Protein AF-A0A3S4G3W3-F1 (afdb_monomer_lite)

Foldseek 3Di:
DVVVVVVVVVVVVCCVVCVVPPDPVVVCCVVVVVLVVLQVCLVVLLVVLVVLDVQLSVQLVVQLVVCVVVVHRSNVRSVVRSVVSCVVVPDPPD

Structure (mmCIF, N/CA/C/O backbone):
data_AF-A0A3S4G3W3-F1
#
_entry.id   AF-A0A3S4G3W3-F1
#
loop_
_atom_site.group_PDB
_atom_site.id
_atom_site.type_symbol
_atom_site.label_atom_id
_atom_site.label_alt_id
_atom_site.label_comp_id
_atom_site.label_asym_id
_atom_site.label_entity_id
_atom_site.label_seq_id
_atom_site.pdbx_PDB_ins_code
_atom_site.Cartn_x
_atom_site.Cartn_y
_atom_site.Cartn_z
_atom_site.occupancy
_atom_site.B_iso_or_equiv
_atom_site.auth_seq_id
_atom_site.auth_comp_id
_atom_site.auth_asym_id
_atom_site.auth_atom_id
_atom_site.pdbx_PDB_model_num
ATOM 1 N N . MET A 1 1 ? -18.407 -28.629 27.194 1.00 61.19 1 MET A N 1
ATOM 2 C CA . MET A 1 1 ? -19.259 -27.650 27.911 1.00 61.19 1 MET A CA 1
ATOM 3 C C . MET A 1 1 ? -18.470 -26.505 28.546 1.00 61.19 1 MET A C 1
ATOM 5 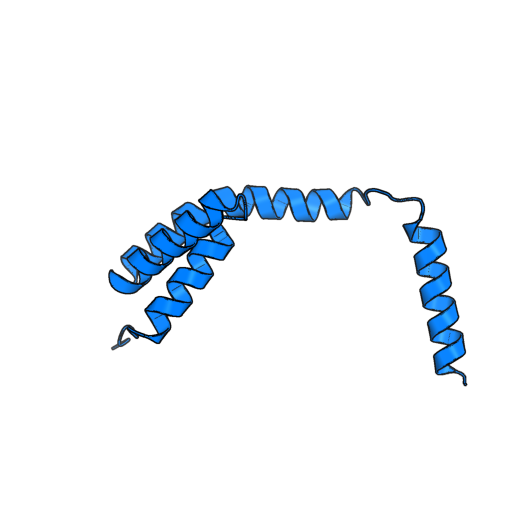O O . MET A 1 1 ? -18.878 -25.366 28.385 1.00 61.19 1 MET A O 1
ATOM 9 N N . ILE A 1 2 ? -17.313 -26.752 29.171 1.00 76.75 2 ILE A N 1
ATOM 10 C CA . ILE A 1 2 ? -16.491 -25.695 29.804 1.00 76.75 2 ILE A CA 1
ATOM 11 C C . ILE A 1 2 ? -15.980 -24.643 28.800 1.00 76.75 2 ILE A C 1
ATOM 13 O O . ILE A 1 2 ? -16.085 -23.448 29.055 1.00 76.75 2 ILE A O 1
ATOM 17 N N . GLY A 1 3 ? -15.510 -25.061 27.618 1.00 79.25 3 GLY A N 1
ATOM 18 C CA . GLY A 1 3 ? -15.024 -24.121 26.595 1.00 79.25 3 GLY A CA 1
ATOM 19 C C . GLY A 1 3 ? -16.105 -23.189 26.034 1.00 79.25 3 GLY A C 1
ATOM 20 O O . GLY A 1 3 ? -15.820 -22.042 25.710 1.00 79.25 3 GLY A O 1
ATOM 21 N N . LEU A 1 4 ? -17.359 -23.650 25.982 1.00 80.88 4 LEU A N 1
ATOM 22 C CA . LEU A 1 4 ? -18.491 -22.854 25.500 1.00 80.88 4 LEU A CA 1
ATOM 23 C C . LEU A 1 4 ? -18.889 -21.798 26.543 1.00 80.88 4 LEU A C 1
ATOM 25 O O . LEU A 1 4 ? -19.124 -20.651 26.186 1.00 80.88 4 LEU A O 1
ATOM 29 N N . ALA A 1 5 ? -18.855 -22.153 27.832 1.00 84.75 5 ALA A N 1
ATOM 30 C CA . ALA A 1 5 ? -19.085 -21.218 28.933 1.00 84.75 5 ALA A CA 1
ATOM 31 C C . ALA A 1 5 ? -18.004 -20.124 29.000 1.00 84.75 5 ALA A C 1
ATOM 33 O O . ALA A 1 5 ? -18.328 -18.941 29.082 1.00 84.75 5 ALA A O 1
ATOM 34 N N . ILE A 1 6 ? -16.727 -20.500 28.887 1.00 86.69 6 ILE A N 1
ATOM 35 C CA . ILE A 1 6 ? -15.610 -19.543 28.879 1.00 86.69 6 ILE A CA 1
ATOM 36 C C . ILE A 1 6 ? -15.675 -18.649 27.632 1.00 86.69 6 ILE A C 1
ATOM 38 O O . ILE A 1 6 ? -15.529 -17.433 27.743 1.00 86.69 6 ILE A O 1
ATOM 42 N N . GLY A 1 7 ? -15.970 -19.219 26.459 1.00 83.81 7 GLY A N 1
ATOM 43 C CA . GLY A 1 7 ? -16.166 -18.451 25.228 1.00 83.81 7 GLY A CA 1
ATOM 44 C C . GLY A 1 7 ? -17.307 -17.439 25.342 1.00 83.81 7 GLY A C 1
ATOM 45 O O . GLY A 1 7 ? -17.149 -16.288 24.938 1.00 83.81 7 GLY A O 1
ATOM 46 N N . TYR A 1 8 ? -18.425 -17.825 25.962 1.00 83.19 8 TYR A N 1
ATOM 47 C CA . TYR A 1 8 ? -19.565 -16.932 26.174 1.00 83.19 8 TYR A CA 1
ATOM 48 C C . TYR A 1 8 ? -19.227 -15.785 27.138 1.00 83.19 8 TYR A C 1
ATOM 50 O O . TYR A 1 8 ? -19.587 -14.640 26.870 1.00 83.19 8 TYR A O 1
ATOM 58 N N . ILE A 1 9 ? -18.465 -16.064 28.204 1.00 83.81 9 ILE A N 1
ATOM 59 C CA . ILE A 1 9 ? -17.969 -15.053 29.153 1.00 83.81 9 ILE A CA 1
ATOM 60 C C . ILE A 1 9 ? -17.018 -14.064 28.463 1.00 83.81 9 ILE A C 1
ATOM 62 O O . ILE A 1 9 ? -17.165 -12.856 28.641 1.00 83.81 9 ILE A O 1
ATOM 66 N N . ILE A 1 10 ? -16.084 -14.545 27.633 1.00 82.44 10 ILE A N 1
ATOM 67 C CA . ILE A 1 10 ? -15.147 -13.684 26.889 1.00 82.44 10 ILE A CA 1
ATOM 68 C C . ILE A 1 10 ? -15.898 -12.787 25.895 1.00 82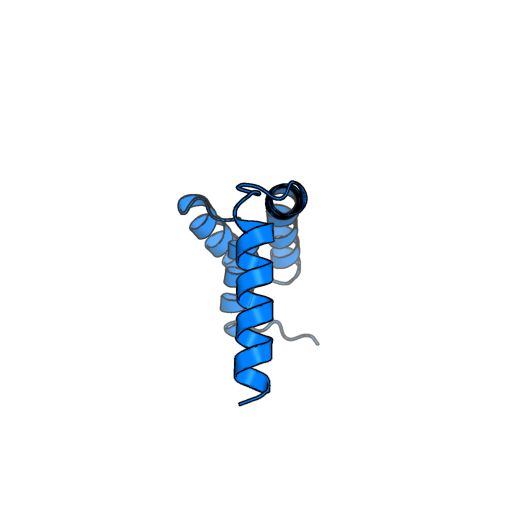.44 10 ILE A C 1
ATOM 70 O O . ILE A 1 10 ? -15.608 -11.593 25.800 1.00 82.44 10 ILE A O 1
ATOM 74 N N . ILE A 1 11 ? -16.878 -13.335 25.168 1.00 81.81 11 ILE A N 1
ATOM 75 C CA . ILE A 1 11 ? -17.685 -12.569 24.208 1.00 81.81 11 ILE A CA 1
ATOM 76 C C . ILE A 1 11 ? -18.529 -11.513 24.933 1.00 81.81 11 ILE A C 1
ATOM 78 O O . ILE A 1 11 ? -18.558 -10.368 24.486 1.00 81.81 11 ILE A O 1
ATOM 82 N N . LEU A 1 12 ? -19.164 -11.856 26.059 1.00 77.31 12 LEU A N 1
ATOM 83 C CA . LEU A 1 12 ? -19.920 -10.909 26.890 1.00 77.31 12 LEU A CA 1
ATOM 84 C C . LEU A 1 12 ? -19.033 -9.788 27.438 1.00 77.31 12 LEU A C 1
ATOM 86 O O . LEU A 1 12 ? -19.390 -8.620 27.301 1.00 77.31 12 LEU A O 1
ATOM 90 N N . ALA A 1 13 ? -17.862 -10.121 27.988 1.00 76.81 13 ALA A N 1
ATOM 91 C CA . ALA A 1 13 ? -16.902 -9.134 28.481 1.00 76.81 13 ALA A CA 1
ATOM 92 C C . ALA A 1 13 ? -16.427 -8.195 27.361 1.00 76.81 13 ALA A C 1
ATOM 94 O O . ALA A 1 13 ? -16.428 -6.977 27.539 1.00 76.81 13 ALA A O 1
ATOM 95 N N . ARG A 1 14 ? -16.115 -8.728 26.168 1.00 73.31 14 ARG A N 1
ATOM 96 C CA . ARG A 1 14 ? -15.832 -7.895 24.987 1.00 73.31 14 ARG A CA 1
ATOM 97 C C . ARG A 1 14 ? -17.010 -6.987 24.662 1.00 73.31 14 ARG A C 1
ATOM 99 O O . ARG A 1 14 ? -16.794 -5.808 24.434 1.00 73.31 14 ARG A O 1
ATOM 106 N N . LYS A 1 15 ? -18.237 -7.509 24.648 1.00 70.00 15 LYS A N 1
ATOM 107 C CA . LYS A 1 15 ? -19.431 -6.752 24.252 1.00 70.00 15 LYS A CA 1
ATOM 108 C C . LYS A 1 15 ? -19.732 -5.592 25.207 1.00 70.00 15 LYS A C 1
ATOM 110 O O . LYS A 1 15 ? -20.129 -4.536 24.737 1.00 70.00 15 LYS A O 1
ATOM 115 N N . PHE A 1 16 ? -19.502 -5.754 26.512 1.00 63.94 16 PHE A N 1
ATOM 116 C CA . PHE A 1 16 ? -19.700 -4.687 27.504 1.00 63.94 16 PHE A CA 1
ATOM 117 C C . PHE A 1 16 ? -18.565 -3.655 27.537 1.00 63.94 16 PHE A C 1
ATOM 119 O O . PHE A 1 16 ? -18.839 -2.475 27.736 1.00 63.94 16 PHE A O 1
ATOM 126 N N . THR A 1 17 ? -17.318 -4.062 27.288 1.00 64.12 17 THR A N 1
ATOM 127 C CA . THR A 1 17 ? -16.178 -3.129 27.230 1.00 64.12 17 THR A CA 1
ATOM 128 C C . THR A 1 17 ? -16.099 -2.378 25.893 1.00 64.12 17 THR A C 1
ATOM 130 O O . THR A 1 17 ? -15.685 -1.225 25.863 1.00 64.12 17 THR A O 1
ATOM 133 N N . ILE A 1 18 ? -16.506 -3.001 24.780 1.00 61.47 18 ILE A N 1
ATOM 134 C CA . ILE A 1 18 ? -16.390 -2.430 23.424 1.00 61.47 18 ILE A CA 1
ATOM 135 C C . ILE A 1 18 ? -17.609 -1.586 23.027 1.00 61.47 18 ILE A C 1
ATOM 137 O O . ILE A 1 18 ? -17.436 -0.610 22.308 1.00 61.47 18 ILE A O 1
ATOM 141 N N . ASN A 1 19 ? -18.818 -1.865 23.532 1.00 55.38 19 ASN A N 1
ATOM 142 C CA . ASN A 1 19 ? -20.019 -1.076 23.192 1.00 55.38 19 ASN A CA 1
ATOM 143 C C . ASN A 1 19 ? -20.063 0.344 23.803 1.00 55.38 19 ASN A C 1
ATOM 145 O O . ASN A 1 19 ? -21.058 1.038 23.630 1.00 55.38 19 ASN A O 1
ATOM 149 N N . GLN A 1 20 ? -19.022 0.782 24.519 1.00 50.81 20 GLN A N 1
ATOM 150 C CA . GLN A 1 20 ? -18.851 2.177 24.963 1.00 50.81 20 GLN A CA 1
ATOM 151 C C . GLN A 1 20 ? -17.725 2.914 24.220 1.00 50.81 20 GLN A C 1
ATOM 153 O O . GLN A 1 20 ? -17.373 4.034 24.577 1.00 50.81 20 GLN A O 1
ATOM 158 N N . SER A 1 21 ? -17.129 2.299 23.197 1.00 50.56 21 SER A N 1
ATOM 159 C CA . SER A 1 21 ? -15.981 2.862 22.494 1.00 50.56 21 SER A CA 1
ATOM 160 C C . SER A 1 21 ? -16.200 2.776 20.987 1.00 50.56 21 SER A C 1
ATOM 162 O O . SER A 1 21 ? -15.642 1.917 20.313 1.00 50.56 21 SER A O 1
ATOM 164 N N . ASP A 1 22 ? -16.991 3.712 20.456 1.00 56.41 22 ASP A N 1
ATOM 165 C CA . ASP A 1 22 ? -17.102 3.974 19.007 1.00 56.41 22 ASP A CA 1
ATOM 166 C C . ASP A 1 22 ? -15.779 4.444 18.375 1.00 56.41 22 ASP A C 1
ATOM 168 O O . ASP A 1 22 ? -15.649 4.549 17.162 1.00 56.41 22 ASP A O 1
ATOM 172 N N . SER A 1 23 ? -14.760 4.683 19.190 1.00 56.69 23 SER A N 1
ATOM 173 C CA . SER A 1 23 ? -13.375 4.777 18.773 1.00 56.69 23 SER A CA 1
ATOM 174 C C . SER A 1 23 ? -12.530 4.591 20.020 1.00 56.69 23 SER A C 1
ATOM 176 O O . SER A 1 23 ? -12.453 5.450 20.902 1.00 56.69 23 SER A O 1
ATOM 178 N N . THR A 1 24 ? -11.909 3.425 20.149 1.00 59.66 24 THR A N 1
ATOM 179 C CA . THR A 1 24 ? -10.761 3.315 21.040 1.00 59.66 24 THR A CA 1
ATOM 180 C C . THR A 1 24 ? -9.720 4.243 20.434 1.00 59.66 24 THR A C 1
ATOM 182 O O . THR A 1 24 ? -9.210 3.923 19.368 1.00 59.66 24 THR A O 1
ATOM 185 N N . TYR A 1 25 ? -9.406 5.371 21.076 1.00 57.16 25 TYR A N 1
ATOM 186 C CA . TYR A 1 25 ? -8.383 6.332 20.629 1.00 57.16 25 TYR A CA 1
ATOM 187 C C . TYR A 1 25 ? -7.121 5.649 20.058 1.00 57.16 25 TYR A C 1
ATOM 189 O O . TYR A 1 25 ? -6.519 6.141 19.113 1.00 57.16 25 TYR A O 1
ATOM 197 N N . GLY A 1 26 ? -6.741 4.477 20.582 1.00 61.97 26 GLY A N 1
ATOM 198 C CA . GLY A 1 26 ? -5.651 3.658 20.046 1.00 61.97 26 GLY A CA 1
ATOM 199 C C . GLY A 1 26 ? -5.882 3.057 18.649 1.00 61.97 26 GLY A C 1
ATOM 200 O O . GLY A 1 26 ? -4.943 3.023 17.864 1.00 61.97 26 GLY A O 1
ATOM 201 N N . ALA A 1 27 ? -7.089 2.603 18.306 1.00 67.19 27 ALA A N 1
ATOM 202 C CA . ALA A 1 27 ? -7.405 2.001 17.006 1.00 67.19 27 ALA A CA 1
ATOM 203 C C . ALA A 1 27 ? -7.429 3.041 15.873 1.00 67.19 27 ALA A C 1
ATOM 205 O O . ALA A 1 27 ? -6.854 2.792 14.813 1.00 67.19 27 ALA A O 1
ATOM 206 N N . ASP A 1 28 ? -7.998 4.225 16.116 1.00 63.72 28 ASP A N 1
ATOM 207 C CA . ASP A 1 28 ? -7.974 5.330 15.147 1.00 63.72 28 ASP A CA 1
ATOM 208 C C . ASP A 1 28 ? -6.574 5.932 14.999 1.00 63.72 28 ASP A C 1
ATOM 210 O O . ASP A 1 28 ? -6.159 6.262 13.888 1.00 63.72 28 ASP A O 1
ATOM 214 N N . VAL A 1 29 ? -5.792 5.998 16.084 1.00 65.38 29 VAL A N 1
ATOM 215 C CA . VAL A 1 29 ? -4.373 6.377 16.012 1.00 65.38 29 VAL A CA 1
ATOM 216 C C . VAL A 1 29 ? -3.563 5.327 15.245 1.00 65.38 29 VAL A C 1
ATOM 218 O O . VAL A 1 29 ? -2.746 5.697 14.407 1.00 65.38 29 VAL A O 1
ATOM 221 N N . MET A 1 30 ? -3.803 4.028 15.447 1.00 69.94 30 MET A N 1
ATOM 222 C CA . MET A 1 30 ? -3.127 2.959 14.695 1.00 69.94 30 MET A CA 1
ATOM 223 C C . MET A 1 30 ? -3.496 2.974 13.205 1.00 69.94 30 MET A C 1
ATOM 225 O O . MET A 1 30 ? -2.612 2.869 12.351 1.00 69.94 30 MET A O 1
ATOM 229 N N . MET A 1 31 ? -4.778 3.149 12.874 1.00 70.31 31 MET A N 1
ATOM 230 C CA . MET A 1 31 ? -5.238 3.196 11.483 1.00 70.31 31 MET A CA 1
ATOM 231 C C . MET A 1 31 ? -4.800 4.496 10.785 1.00 70.31 31 MET A C 1
ATOM 233 O O . MET A 1 31 ? -4.349 4.468 9.636 1.00 70.31 31 MET A O 1
ATOM 237 N N . GLY A 1 32 ? -4.854 5.631 11.489 1.00 71.81 32 GLY A N 1
ATOM 238 C CA . GLY A 1 32 ? -4.451 6.947 10.994 1.00 71.81 32 GLY A CA 1
ATOM 239 C C . GLY A 1 32 ? -2.937 7.099 10.822 1.00 71.81 32 GLY A C 1
ATOM 240 O O . GLY A 1 32 ? -2.483 7.583 9.781 1.00 71.81 32 GLY A O 1
ATOM 241 N N . ALA A 1 33 ? -2.138 6.628 11.785 1.00 74.69 33 ALA A N 1
ATOM 242 C CA . ALA A 1 33 ? -0.678 6.633 11.687 1.00 74.69 33 ALA A CA 1
ATOM 243 C C . ALA A 1 33 ? -0.187 5.701 10.572 1.00 74.69 33 ALA A C 1
ATOM 245 O O . ALA A 1 33 ? 0.689 6.083 9.794 1.00 74.69 33 ALA A O 1
ATOM 246 N N . GLY A 1 34 ? -0.789 4.513 10.436 1.00 73.38 34 GLY A N 1
ATOM 247 C CA . GLY A 1 34 ? -0.487 3.570 9.357 1.00 73.38 34 GLY A CA 1
ATOM 248 C C . GLY A 1 34 ? -0.806 4.130 7.967 1.00 73.38 34 GLY A C 1
ATOM 249 O O . GLY A 1 34 ? 0.014 4.038 7.058 1.00 73.38 34 GLY A O 1
ATOM 250 N N . ASN A 1 35 ? -1.956 4.787 7.794 1.00 78.81 35 ASN A N 1
ATOM 251 C CA . ASN A 1 35 ? -2.311 5.390 6.507 1.00 78.81 35 ASN A CA 1
ATOM 252 C C . ASN A 1 35 ? -1.435 6.613 6.174 1.00 78.81 35 ASN A C 1
ATOM 254 O O . ASN A 1 35 ? -1.000 6.779 5.035 1.00 78.81 35 ASN A O 1
ATOM 258 N N . THR A 1 36 ? -1.126 7.451 7.167 1.00 78.31 36 THR A N 1
ATOM 259 C CA . THR A 1 36 ? -0.274 8.640 6.982 1.00 78.31 36 THR A CA 1
ATOM 260 C C . THR A 1 36 ? 1.168 8.249 6.658 1.00 78.31 36 THR A C 1
ATOM 262 O O . THR A 1 36 ? 1.739 8.750 5.690 1.00 78.31 36 THR A O 1
ATOM 265 N N . SER A 1 37 ? 1.734 7.296 7.405 1.00 73.81 37 SER A N 1
ATOM 266 C CA . SER A 1 37 ? 3.058 6.733 7.108 1.00 73.81 37 SER A CA 1
ATOM 267 C C . SER A 1 37 ? 3.073 5.997 5.769 1.00 73.81 37 SER A C 1
ATOM 269 O O . SER A 1 37 ? 4.004 6.176 4.986 1.00 73.81 37 SER A O 1
ATOM 271 N N . GLY A 1 38 ? 2.011 5.262 5.434 1.00 78.69 38 GLY A N 1
ATOM 272 C CA . GLY A 1 38 ? 1.855 4.617 4.135 1.00 78.69 38 GLY A CA 1
ATOM 273 C C . GLY A 1 38 ? 1.948 5.607 2.970 1.00 78.69 38 GLY A C 1
ATOM 274 O 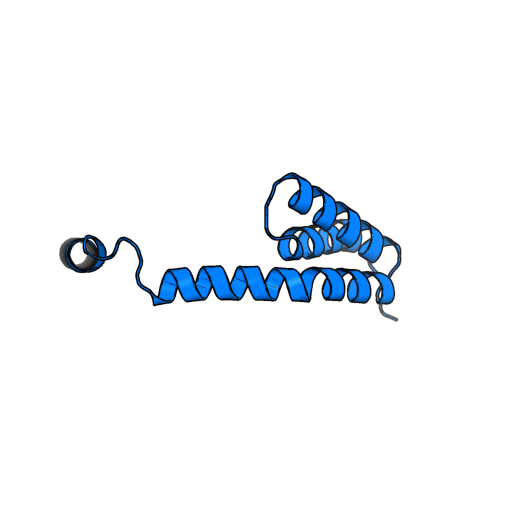O . GLY A 1 38 ? 2.673 5.356 2.006 1.00 78.69 38 GLY A O 1
ATOM 275 N N . ARG A 1 39 ? 1.301 6.772 3.063 1.00 80.94 39 ARG A N 1
ATOM 276 C CA . ARG A 1 39 ? 1.380 7.810 2.016 1.00 80.94 39 ARG A CA 1
ATOM 277 C C . ARG A 1 39 ? 2.793 8.367 1.825 1.00 80.94 39 ARG A C 1
ATOM 279 O O . ARG A 1 39 ? 3.135 8.724 0.703 1.00 80.94 39 ARG A O 1
ATOM 286 N N . PHE A 1 40 ? 3.610 8.398 2.877 1.00 82.31 40 PHE A N 1
ATOM 287 C CA . PHE A 1 40 ? 5.022 8.777 2.783 1.00 82.31 40 PHE A CA 1
ATOM 288 C C . PHE A 1 40 ? 5.892 7.651 2.203 1.00 82.31 40 PHE A C 1
ATOM 290 O O . PHE A 1 40 ? 6.759 7.892 1.366 1.00 82.31 40 PHE A O 1
ATOM 297 N N . LEU A 1 41 ? 5.631 6.406 2.605 1.00 84.19 41 LEU A N 1
ATOM 298 C CA . LEU A 1 41 ? 6.389 5.238 2.154 1.00 84.19 41 LEU A CA 1
ATOM 299 C C . LEU A 1 41 ? 6.032 4.799 0.727 1.00 84.19 41 LEU A C 1
ATOM 301 O O . LEU A 1 41 ? 6.876 4.232 0.045 1.00 84.19 41 LEU A O 1
ATOM 305 N N . GLY A 1 42 ? 4.817 5.071 0.243 1.00 86.38 42 GLY A N 1
ATOM 306 C CA . GLY A 1 42 ? 4.354 4.674 -1.092 1.00 86.38 42 GLY A CA 1
ATOM 307 C C . GLY A 1 42 ? 5.295 5.119 -2.223 1.00 86.38 42 GLY A C 1
ATOM 308 O O . GLY A 1 42 ? 5.772 4.261 -2.967 1.00 86.38 42 GLY A O 1
ATOM 309 N N . PRO A 1 43 ? 5.635 6.418 -2.332 1.00 87.94 43 PRO A N 1
ATOM 310 C CA . PRO A 1 43 ? 6.608 6.905 -3.311 1.00 87.94 43 PRO A CA 1
ATOM 311 C C . PRO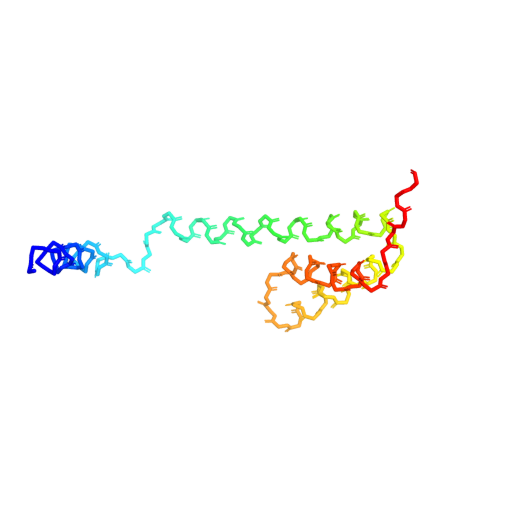 A 1 43 ? 8.000 6.277 -3.156 1.00 87.94 43 PRO A C 1
ATOM 313 O O . PRO A 1 43 ? 8.645 5.960 -4.153 1.00 87.94 43 PRO A O 1
ATOM 316 N N . LEU A 1 44 ? 8.452 6.044 -1.920 1.00 89.19 44 LEU A N 1
ATOM 317 C CA . LEU A 1 44 ? 9.752 5.422 -1.651 1.00 89.19 44 LEU A CA 1
ATOM 318 C C . LEU A 1 44 ? 9.797 3.956 -2.101 1.00 89.19 44 LEU A C 1
ATOM 320 O O . LEU A 1 44 ? 10.808 3.516 -2.641 1.00 89.19 44 LEU A O 1
ATOM 324 N N . ILE A 1 45 ? 8.701 3.211 -1.935 1.00 89.00 45 ILE A N 1
ATOM 325 C CA . ILE A 1 45 ? 8.583 1.827 -2.418 1.00 89.00 45 ILE A CA 1
ATOM 326 C C . ILE A 1 45 ? 8.655 1.781 -3.941 1.00 89.00 45 ILE A C 1
ATOM 328 O O . ILE A 1 45 ? 9.342 0.924 -4.483 1.00 89.00 45 ILE A O 1
ATOM 332 N N . ILE A 1 46 ? 7.992 2.712 -4.628 1.00 89.75 46 ILE A N 1
ATOM 333 C CA . ILE A 1 46 ? 8.018 2.791 -6.092 1.00 89.75 46 ILE A CA 1
ATOM 334 C C . ILE A 1 46 ? 9.438 3.081 -6.601 1.00 89.75 46 ILE A C 1
ATOM 336 O O . ILE A 1 46 ? 9.913 2.433 -7.533 1.00 89.75 46 ILE A O 1
ATOM 340 N N . LEU A 1 47 ? 10.139 4.026 -5.967 1.00 89.94 47 LEU A N 1
ATOM 341 C CA . LEU A 1 47 ? 11.532 4.336 -6.297 1.00 89.94 47 LEU A CA 1
ATOM 342 C C . LEU A 1 47 ? 12.448 3.134 -6.036 1.00 89.94 47 LEU A C 1
ATOM 344 O O . LEU A 1 47 ? 13.223 2.759 -6.911 1.00 89.94 47 LEU A O 1
ATOM 348 N N . SER A 1 48 ? 12.304 2.484 -4.880 1.00 86.56 48 SER A N 1
ATOM 349 C CA . SER A 1 48 ? 13.054 1.271 -4.536 1.00 86.56 48 SER A CA 1
ATOM 350 C C . SER A 1 48 ? 12.798 0.136 -5.540 1.00 86.56 48 SER A C 1
ATOM 352 O O . SER A 1 48 ? 13.737 -0.474 -6.054 1.00 86.56 48 SER A O 1
ATOM 354 N N . ALA A 1 49 ? 11.540 -0.083 -5.931 1.00 88.50 49 ALA A N 1
ATOM 355 C CA . ALA A 1 49 ? 11.153 -1.068 -6.937 1.00 88.50 49 ALA A CA 1
ATOM 356 C C . ALA A 1 49 ? 11.766 -0.775 -8.316 1.00 88.50 49 ALA A C 1
ATOM 358 O O . ALA A 1 49 ? 12.252 -1.696 -8.969 1.00 88.50 49 ALA A O 1
ATOM 359 N N . MET A 1 50 ? 11.801 0.496 -8.736 1.00 89.06 50 MET A N 1
ATOM 360 C CA . MET A 1 50 ? 12.468 0.907 -9.977 1.00 89.06 50 MET A CA 1
ATOM 361 C C . MET A 1 50 ? 13.981 0.671 -9.939 1.00 89.06 50 MET A C 1
ATOM 363 O O . MET A 1 50 ? 14.545 0.266 -10.953 1.00 89.06 50 MET A O 1
ATOM 367 N N . THR A 1 51 ? 14.634 0.882 -8.788 1.00 86.25 51 THR A N 1
ATOM 368 C CA . THR A 1 51 ? 16.069 0.572 -8.637 1.00 86.25 51 THR A CA 1
ATOM 369 C C . THR A 1 51 ? 16.356 -0.927 -8.648 1.00 86.25 51 THR A C 1
ATOM 371 O O . THR A 1 51 ? 17.422 -1.332 -9.101 1.00 86.25 51 THR A O 1
ATOM 374 N N . ALA A 1 52 ? 15.408 -1.751 -8.189 1.00 85.62 52 ALA A N 1
ATOM 375 C CA . ALA A 1 52 ? 15.545 -3.203 -8.201 1.00 85.62 52 ALA A CA 1
ATOM 376 C C . ALA A 1 52 ? 15.382 -3.777 -9.616 1.00 85.62 52 ALA A C 1
ATOM 378 O O . ALA A 1 52 ? 16.193 -4.594 -10.045 1.00 85.62 52 ALA A O 1
ATOM 379 N N . SER A 1 53 ? 14.346 -3.361 -10.352 1.00 83.50 53 SER A N 1
ATOM 380 C CA . SER A 1 53 ? 14.242 -3.611 -11.793 1.00 83.50 53 SER A CA 1
ATOM 381 C C . SER A 1 53 ? 13.133 -2.791 -12.452 1.00 83.50 53 SER A C 1
ATOM 383 O O . SER A 1 53 ? 12.103 -2.484 -11.850 1.00 83.50 53 SER A O 1
ATOM 385 N N . ILE A 1 54 ? 13.306 -2.502 -13.743 1.00 86.75 54 ILE A N 1
ATOM 386 C CA . ILE A 1 54 ? 12.333 -1.751 -14.548 1.00 86.75 54 ILE A CA 1
ATOM 387 C C . ILE A 1 54 ? 10.943 -2.429 -14.567 1.00 86.75 54 ILE A C 1
ATOM 389 O O . ILE A 1 54 ? 9.955 -1.725 -14.337 1.00 86.75 54 ILE A O 1
ATOM 393 N N . PRO A 1 55 ? 10.811 -3.763 -14.770 1.00 86.38 55 PRO A N 1
ATOM 394 C CA . PRO A 1 55 ? 9.503 -4.423 -14.777 1.00 86.38 55 PRO A CA 1
ATOM 395 C C . PRO A 1 55 ? 8.796 -4.354 -13.418 1.00 86.38 55 PRO A C 1
ATOM 397 O O . PRO A 1 55 ? 7.602 -4.068 -13.361 1.00 86.38 55 PRO A O 1
ATOM 400 N N . ILE A 1 56 ? 9.525 -4.547 -12.313 1.00 89.00 56 ILE A N 1
ATOM 401 C CA . ILE A 1 56 ? 8.958 -4.472 -10.956 1.00 89.00 56 ILE A CA 1
ATOM 402 C C . ILE A 1 56 ? 8.553 -3.031 -10.624 1.00 89.00 56 ILE A C 1
ATOM 404 O O . ILE A 1 56 ? 7.472 -2.801 -10.076 1.00 89.00 56 ILE A O 1
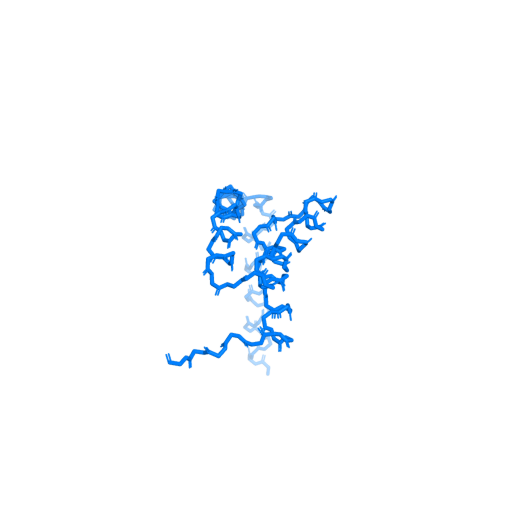ATOM 408 N N . GLY A 1 57 ? 9.377 -2.054 -11.011 1.00 90.12 57 GLY A N 1
ATOM 409 C CA . GLY A 1 57 ? 9.078 -0.630 -10.885 1.00 90.12 57 GLY A CA 1
ATOM 410 C C . GLY A 1 57 ? 7.783 -0.235 -11.594 1.00 90.12 57 GLY A C 1
ATOM 411 O O . GLY A 1 57 ? 6.915 0.387 -10.977 1.00 90.12 57 GLY A O 1
ATOM 412 N N . LEU A 1 58 ? 7.598 -0.666 -12.845 1.00 91.44 58 LEU A N 1
ATOM 413 C CA . LEU A 1 58 ? 6.353 -0.449 -13.594 1.00 91.44 58 LEU A CA 1
ATOM 414 C C . LEU A 1 58 ? 5.146 -1.096 -12.905 1.00 91.44 58 LEU A C 1
ATOM 416 O O . LEU A 1 58 ? 4.091 -0.471 -12.801 1.00 91.44 58 LEU A O 1
ATOM 420 N N . GLY A 1 59 ? 5.310 -2.306 -12.372 1.00 91.44 59 GLY A N 1
ATOM 421 C CA . GLY A 1 59 ? 4.257 -3.001 -11.628 1.00 91.44 59 GLY A CA 1
ATOM 422 C C . GLY A 1 59 ? 3.843 -2.233 -10.383 1.00 91.44 59 GLY A C 1
ATOM 423 O O . GLY A 1 59 ? 2.652 -2.040 -10.139 1.00 91.44 59 GLY A O 1
ATOM 424 N N . SER A 1 60 ? 4.823 -1.717 -9.640 1.00 92.25 60 SER A N 1
ATOM 425 C CA . SER A 1 60 ? 4.580 -0.883 -8.464 1.00 92.25 60 SER A CA 1
ATOM 426 C C . SER A 1 60 ? 3.862 0.426 -8.813 1.00 92.25 60 SER A C 1
ATOM 428 O O . SER A 1 60 ? 2.935 0.813 -8.106 1.00 92.25 60 SER A O 1
ATOM 430 N N . LEU A 1 61 ? 4.215 1.071 -9.932 1.00 92.75 61 LEU A N 1
ATOM 431 C CA . LEU A 1 61 ? 3.559 2.289 -10.411 1.00 92.75 61 LEU A CA 1
ATOM 432 C C . LEU A 1 61 ? 2.099 2.029 -10.780 1.00 92.75 61 LEU A C 1
ATOM 434 O O . LEU A 1 61 ? 1.215 2.746 -10.315 1.00 92.75 61 LEU A O 1
ATOM 438 N N . VAL A 1 62 ? 1.834 0.994 -11.579 1.00 93.75 62 VAL A N 1
ATOM 439 C CA . VAL A 1 62 ? 0.472 0.651 -12.019 1.00 93.75 62 VAL A CA 1
ATOM 440 C C . VAL A 1 62 ? -0.396 0.233 -10.832 1.00 93.75 62 VAL A C 1
ATOM 442 O O . VAL A 1 62 ? -1.526 0.703 -10.702 1.00 93.75 62 VAL A O 1
ATOM 445 N N . GLY A 1 63 ? 0.134 -0.593 -9.926 1.00 92.06 63 GLY A N 1
ATOM 446 C CA . GLY A 1 63 ? -0.581 -1.018 -8.723 1.00 92.06 63 GLY A CA 1
ATOM 447 C C . GLY A 1 63 ? -0.882 0.144 -7.772 1.00 92.06 63 GLY A C 1
ATOM 448 O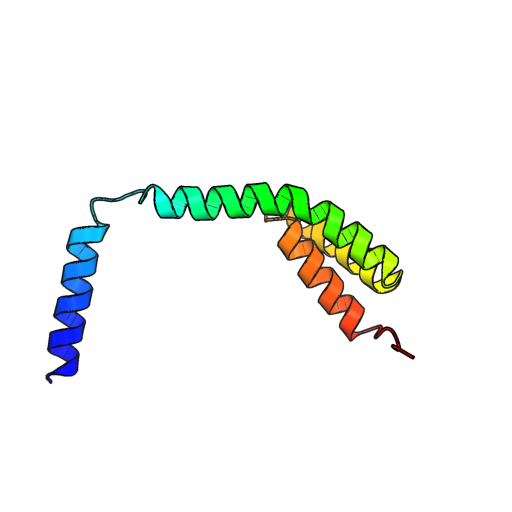 O . GLY A 1 63 ? -1.998 0.257 -7.259 1.00 92.06 63 GLY A O 1
ATOM 449 N N . ALA A 1 64 ? 0.077 1.055 -7.585 1.00 92.12 64 ALA A N 1
ATOM 450 C CA . ALA A 1 64 ? -0.110 2.286 -6.823 1.00 92.12 64 ALA A CA 1
ATOM 451 C C . ALA A 1 64 ? -1.193 3.186 -7.436 1.00 92.12 64 ALA A C 1
ATOM 453 O O . ALA A 1 64 ? -2.035 3.717 -6.711 1.00 92.12 64 ALA A O 1
ATOM 454 N N . LEU A 1 65 ? -1.197 3.329 -8.763 1.00 90.62 65 LEU A N 1
ATOM 455 C CA . LEU A 1 65 ? -2.140 4.171 -9.498 1.00 90.62 65 LEU A CA 1
ATOM 456 C C . LEU A 1 65 ? -3.566 3.599 -9.448 1.00 90.62 65 LEU A C 1
ATOM 458 O O . LEU A 1 65 ? -4.520 4.339 -9.217 1.00 90.62 65 LEU A O 1
ATOM 462 N N . LEU A 1 66 ? -3.716 2.277 -9.550 1.00 91.56 66 LEU A N 1
ATOM 463 C CA . LEU A 1 66 ? -4.999 1.592 -9.370 1.00 91.56 66 LEU A CA 1
ATOM 464 C C . LEU A 1 66 ? -5.583 1.846 -7.968 1.00 91.56 66 LEU A C 1
ATOM 466 O O . LEU A 1 66 ? -6.750 2.209 -7.820 1.00 91.56 66 LEU A O 1
ATOM 470 N N . PHE A 1 67 ? -4.754 1.709 -6.930 1.00 90.62 67 PHE A N 1
ATOM 471 C CA . PHE A 1 67 ? -5.173 1.948 -5.546 1.00 90.62 67 PHE A CA 1
ATOM 472 C C . PHE A 1 67 ? -5.433 3.430 -5.263 1.00 90.62 67 PHE A C 1
ATOM 474 O O . PHE A 1 67 ? -6.309 3.743 -4.456 1.00 90.62 67 PHE A O 1
ATOM 481 N N . TYR A 1 68 ? -4.741 4.331 -5.964 1.00 87.19 68 TYR A N 1
ATOM 482 C CA . TYR A 1 68 ? -5.011 5.765 -5.919 1.00 87.19 68 TYR A CA 1
ATOM 483 C C . TYR A 1 68 ? -6.408 6.098 -6.459 1.00 87.19 68 TYR A C 1
ATOM 485 O O . TYR A 1 68 ? -7.161 6.816 -5.800 1.00 87.19 68 TYR A O 1
ATOM 493 N N . ILE A 1 69 ? -6.794 5.522 -7.605 1.00 90.19 69 ILE A N 1
ATOM 494 C CA . ILE A 1 69 ? -8.137 5.710 -8.181 1.00 90.19 69 ILE A CA 1
ATOM 495 C C . ILE A 1 69 ? -9.213 5.178 -7.225 1.00 90.19 69 ILE A C 1
ATOM 497 O O . ILE A 1 69 ? -10.235 5.830 -7.018 1.00 90.19 69 ILE A O 1
ATOM 501 N N . TRP A 1 70 ? -8.967 4.036 -6.580 1.00 90.50 70 TRP A N 1
ATOM 502 C CA . TRP A 1 70 ? -9.895 3.453 -5.606 1.00 90.50 70 TRP A CA 1
ATOM 503 C C . TRP A 1 70 ? -9.870 4.092 -4.209 1.00 90.50 70 TRP A C 1
ATOM 505 O O . TRP A 1 70 ? -10.527 3.569 -3.308 1.00 90.50 70 TRP A O 1
ATOM 515 N N . GLN A 1 71 ? -9.157 5.207 -4.001 1.00 82.88 71 GLN A N 1
ATOM 516 C CA . GLN A 1 71 ? -9.050 5.876 -2.691 1.00 82.88 71 GLN A CA 1
ATOM 517 C C . GLN A 1 71 ? -8.574 4.920 -1.573 1.00 82.88 71 GLN A C 1
ATOM 519 O O . GLN A 1 71 ? -8.935 5.053 -0.401 1.00 82.88 71 GLN A O 1
ATOM 524 N N . LYS A 1 72 ? -7.772 3.916 -1.941 1.00 85.00 72 LYS A N 1
ATOM 525 C CA . LYS A 1 72 ? -7.158 2.931 -1.044 1.00 85.00 72 LYS A CA 1
ATOM 526 C C . LYS A 1 72 ? -5.686 3.301 -0.799 1.00 85.00 72 LYS A C 1
ATOM 528 O O . LYS A 1 72 ? -5.111 4.081 -1.558 1.00 85.00 72 LYS A O 1
ATOM 533 N N . PRO A 1 73 ? -5.043 2.772 0.259 1.00 86.06 73 PRO A N 1
ATOM 534 C CA . PRO A 1 73 ? -3.649 3.093 0.559 1.00 86.06 73 PRO A CA 1
ATOM 535 C C . PRO A 1 73 ? -2.713 2.724 -0.604 1.00 86.06 73 PRO A C 1
ATOM 537 O O . PRO A 1 73 ? -2.561 1.553 -0.953 1.00 86.06 73 PRO A O 1
ATOM 540 N N . ILE A 1 74 ? -2.051 3.741 -1.164 1.00 88.00 74 ILE A N 1
ATOM 541 C CA . ILE A 1 74 ? -1.174 3.660 -2.348 1.00 88.00 74 ILE A CA 1
ATOM 542 C C . ILE A 1 74 ? -0.030 2.656 -2.132 1.00 88.00 74 ILE A C 1
ATOM 544 O O . ILE A 1 74 ? 0.336 1.918 -3.042 1.00 88.00 74 ILE A O 1
ATOM 548 N N . THR A 1 75 ? 0.495 2.583 -0.906 1.00 88.62 75 THR A N 1
ATOM 549 C CA . THR A 1 75 ? 1.543 1.645 -0.468 1.00 88.62 75 THR A CA 1
ATOM 550 C C . THR A 1 75 ? 1.155 0.193 -0.717 1.00 88.62 75 THR A C 1
ATOM 552 O O . THR A 1 75 ? 1.966 -0.584 -1.209 1.00 88.62 75 THR A O 1
ATOM 555 N N . GLY A 1 76 ? -0.094 -0.170 -0.406 1.00 87.00 76 GLY A N 1
ATOM 556 C CA . GLY A 1 76 ? -0.599 -1.525 -0.618 1.00 87.00 76 GLY A CA 1
ATOM 557 C C . GLY A 1 76 ? -0.661 -1.865 -2.104 1.00 87.00 76 GLY A C 1
ATOM 558 O O . GLY A 1 76 ? -0.214 -2.935 -2.508 1.00 87.00 76 GLY A O 1
ATOM 559 N N . GLY A 1 77 ? -1.124 -0.919 -2.925 1.00 90.25 77 GLY A N 1
ATOM 560 C CA . GLY A 1 77 ? -1.128 -1.058 -4.380 1.00 90.25 77 GLY A CA 1
ATOM 561 C C . GLY A 1 77 ? 0.275 -1.199 -4.969 1.00 90.25 77 GLY A C 1
ATOM 562 O O . GLY A 1 77 ? 0.498 -2.068 -5.809 1.00 90.25 77 GLY A O 1
ATOM 563 N N . ALA A 1 78 ? 1.234 -0.400 -4.492 1.00 91.62 78 ALA A N 1
ATOM 564 C CA . ALA A 1 78 ? 2.626 -0.460 -4.933 1.00 91.62 78 ALA A CA 1
ATOM 565 C C . ALA A 1 78 ? 3.269 -1.826 -4.648 1.00 91.62 78 ALA A C 1
ATOM 567 O O . ALA A 1 78 ? 3.907 -2.400 -5.528 1.00 91.62 78 ALA A O 1
ATOM 568 N N . ILE A 1 79 ? 3.068 -2.371 -3.442 1.00 91.06 79 ILE A N 1
ATOM 569 C CA . ILE A 1 79 ? 3.604 -3.684 -3.053 1.00 91.06 79 ILE A CA 1
ATOM 570 C C . ILE A 1 79 ? 2.954 -4.795 -3.881 1.00 91.06 79 ILE A C 1
ATOM 572 O O . ILE A 1 79 ? 3.660 -5.610 -4.469 1.00 91.06 79 ILE A O 1
ATOM 576 N N . LEU A 1 80 ? 1.622 -4.817 -3.974 1.00 90.75 80 LEU A N 1
ATOM 577 C CA . LEU A 1 80 ? 0.907 -5.850 -4.730 1.00 90.75 80 LEU A CA 1
ATOM 578 C C . LEU A 1 80 ? 1.295 -5.837 -6.214 1.00 90.75 80 LEU A C 1
ATOM 580 O O . LEU A 1 80 ? 1.570 -6.889 -6.787 1.00 90.75 80 LEU A O 1
ATOM 584 N N . GLY A 1 81 ? 1.376 -4.653 -6.822 1.00 90.19 81 GLY A N 1
ATOM 585 C CA . GLY A 1 81 ? 1.798 -4.502 -8.213 1.00 90.19 81 GLY A CA 1
ATOM 586 C C . GLY A 1 81 ? 3.250 -4.932 -8.451 1.00 90.19 81 GLY A C 1
ATOM 587 O O . GLY A 1 81 ? 3.534 -5.615 -9.437 1.00 90.19 81 GLY A O 1
ATOM 588 N N . ALA A 1 82 ? 4.154 -4.602 -7.522 1.00 90.69 82 ALA A N 1
ATOM 589 C CA . ALA A 1 82 ? 5.543 -5.056 -7.555 1.00 90.69 82 ALA A CA 1
ATOM 590 C C . ALA A 1 82 ? 5.655 -6.585 -7.433 1.00 90.69 82 ALA A C 1
ATOM 592 O O . ALA A 1 82 ? 6.422 -7.199 -8.170 1.00 90.69 82 ALA A O 1
ATOM 593 N N . MET A 1 83 ? 4.878 -7.215 -6.546 1.00 90.44 83 MET A N 1
ATOM 594 C CA . MET A 1 83 ? 4.891 -8.672 -6.355 1.00 90.44 83 MET A CA 1
ATOM 595 C C . MET A 1 83 ? 4.358 -9.419 -7.582 1.00 90.44 83 MET A C 1
ATOM 597 O O . MET A 1 83 ? 4.954 -10.415 -7.989 1.00 90.44 83 MET A O 1
ATOM 601 N N . ILE A 1 84 ? 3.276 -8.932 -8.201 1.00 89.50 84 ILE A N 1
ATOM 602 C CA . ILE A 1 84 ? 2.697 -9.556 -9.401 1.00 89.50 84 ILE A CA 1
ATOM 603 C C . ILE A 1 84 ? 3.708 -9.535 -10.549 1.00 89.50 84 ILE A C 1
ATOM 605 O O . ILE A 1 84 ? 4.055 -10.596 -11.067 1.00 89.50 84 ILE A O 1
ATOM 609 N N . LEU A 1 85 ? 4.241 -8.365 -10.918 1.00 86.00 85 LEU A N 1
ATOM 610 C CA . LEU A 1 85 ? 5.221 -8.309 -12.008 1.00 86.00 85 LEU A CA 1
ATOM 611 C C . LEU A 1 85 ? 6.570 -8.924 -11.633 1.00 86.00 85 LEU A C 1
ATOM 613 O O . LEU A 1 85 ? 7.201 -9.519 -12.500 1.00 86.00 85 LEU A O 1
ATOM 617 N N . GLY A 1 86 ? 6.981 -8.871 -10.365 1.00 83.56 86 GLY A N 1
ATOM 618 C CA . GLY A 1 86 ? 8.189 -9.547 -9.888 1.00 83.56 86 GLY A CA 1
ATOM 619 C C . GLY A 1 86 ? 8.097 -11.071 -9.934 1.00 83.56 86 GLY A C 1
ATOM 620 O O . GLY A 1 86 ? 9.105 -11.728 -10.170 1.00 83.56 86 GLY A O 1
ATOM 621 N N . SER A 1 87 ? 6.899 -11.646 -9.777 1.00 81.69 87 SER A N 1
ATOM 622 C CA . SER A 1 87 ? 6.692 -13.092 -9.951 1.00 81.69 87 SER A CA 1
ATOM 623 C C . SER A 1 87 ? 6.743 -13.548 -11.414 1.00 81.69 87 SER A C 1
ATOM 625 O O . SER A 1 87 ? 7.139 -14.678 -11.683 1.00 81.69 87 SER A O 1
ATOM 627 N N . ILE A 1 88 ? 6.371 -12.675 -12.358 1.00 81.69 88 ILE A N 1
ATOM 628 C CA . ILE A 1 88 ? 6.373 -12.969 -13.801 1.00 81.69 88 ILE A CA 1
ATOM 629 C C . ILE A 1 88 ? 7.754 -12.694 -14.411 1.00 81.69 88 ILE A C 1
ATOM 631 O O . ILE A 1 88 ? 8.209 -13.431 -15.284 1.00 81.69 88 ILE A O 1
ATOM 635 N N . PHE A 1 89 ? 8.433 -11.651 -13.933 1.00 75.12 89 PHE A N 1
ATOM 636 C CA . PHE A 1 89 ? 9.775 -11.252 -14.346 1.00 75.12 89 PHE A CA 1
ATOM 637 C C . PHE A 1 89 ? 10.724 -11.314 -13.143 1.00 75.12 89 PHE A C 1
ATOM 639 O O . PHE A 1 89 ? 11.065 -10.270 -12.577 1.00 75.12 89 PHE A O 1
ATOM 646 N N . PRO A 1 90 ? 11.139 -12.523 -12.721 1.00 69.25 90 PRO A N 1
ATOM 647 C CA . PRO A 1 90 ? 12.072 -12.663 -11.618 1.00 69.25 90 PRO A CA 1
ATOM 648 C C . PRO A 1 90 ? 13.403 -12.016 -11.997 1.00 69.25 90 PRO A C 1
ATOM 650 O O . PRO A 1 90 ? 14.011 -12.341 -13.018 1.00 69.25 90 PRO A O 1
ATOM 653 N N . VAL A 1 91 ? 13.866 -11.094 -11.158 1.00 64.88 91 VAL A N 1
ATOM 654 C CA . VAL A 1 91 ? 15.232 -10.585 -11.255 1.00 64.88 91 VAL A CA 1
ATOM 655 C C . VAL A 1 91 ? 16.147 -11.730 -10.849 1.00 64.88 91 VAL A C 1
ATOM 657 O O . VAL A 1 91 ? 16.104 -12.185 -9.706 1.00 64.88 91 VAL A O 1
ATOM 660 N N . ALA A 1 92 ? 16.942 -12.224 -11.796 1.00 58.59 92 ALA A N 1
ATOM 661 C CA . ALA A 1 92 ? 18.020 -13.147 -11.494 1.00 58.59 92 ALA A CA 1
ATOM 662 C C . ALA A 1 92 ? 19.023 -12.409 -10.601 1.00 58.59 92 ALA A C 1
ATOM 664 O O . ALA A 1 92 ? 19.787 -11.564 -11.062 1.00 58.59 92 ALA A O 1
ATOM 665 N N . ILE A 1 93 ? 18.962 -12.689 -9.304 1.00 58.47 93 ILE A N 1
ATOM 666 C CA . ILE A 1 93 ? 20.021 -12.353 -8.359 1.00 58.47 93 ILE A CA 1
ATOM 667 C C . ILE A 1 93 ? 21.190 -13.266 -8.728 1.00 58.47 93 ILE A C 1
ATOM 669 O O . ILE A 1 93 ? 21.111 -14.475 -8.504 1.00 58.47 93 ILE A O 1
ATOM 673 N N . SER A 1 94 ? 22.205 -12.705 -9.387 1.00 47.56 94 SER A N 1
ATOM 674 C CA . SER A 1 94 ? 23.489 -13.375 -9.598 1.00 47.56 94 SER A CA 1
ATOM 675 C C . SER A 1 94 ? 24.461 -13.046 -8.479 1.00 47.56 94 SER A C 1
ATOM 677 O O . SER A 1 94 ? 24.330 -11.955 -7.880 1.00 47.56 94 SER A O 1
#

Organism: Salmonella enterica I (NCBI:txid59201)

InterPro domains:
  IPR025456 Protein of unknown function DUF4310 [PF14187] (1-91)

Radius of gyration: 20.44 Å; chains: 1; bounding box: 44×36×45 Å

pLDDT: mean 79.5, std 11.96, range [47.56, 93.75]

Secondary structure (DSSP, 8-state):
-HHHHHHHHHHHHHHHHHTT-SS-HHHHHHHHHHHHHHHHHHHHHHHHHHHH-HHHHHHHHHHHHHHHHTTS-HHHHHHHHHHHHHHHS-----

Sequence (94 aa):
MIGLAIGYIIILARKFTINQSDSTYGADVMMGAGNTSGRFLGPLIILSAMTASIPIGLGSLVGALLFYIWQKPITGGAILGAMILGSIFPVAIS